Protein AF-A0A9E6E4I6-F1 (afdb_monomer)

Sequence (86 aa):
MISSLAASLFIFGLGIKIRVSRLQIGVWLLFTLILEQFVSNMALHVLVSMFIASPFLIKMENKALARQIYVLCVLVPSLTLIPRLI

Radius of gyration: 12.32 Å; Cα contacts (8 Å, |Δi|>4): 71; chains: 1; bounding box: 32×22×28 Å

Foldseek 3Di:
DVLLVLLLCLLVVLCVLLVHDPVVSVVLNVVQVVLCVVFPCLSVQLNVLSVVCSVVLNPDPPSVVSVVSSVCSSVVSSVVRVVVND

Mean predicted aligned error: 5.11 Å

pLDDT: mean 83.37, std 9.06, range [48.31, 91.44]

Structure (mmCIF, N/CA/C/O backbone):
data_AF-A0A9E6E4I6-F1
#
_entry.id   AF-A0A9E6E4I6-F1
#
loop_
_atom_site.group_PDB
_atom_site.id
_atom_site.type_symbol
_atom_site.label_atom_id
_atom_site.label_alt_id
_atom_site.label_comp_id
_atom_site.label_asym_id
_atom_site.label_entity_id
_atom_site.label_seq_id
_atom_site.pdbx_PDB_ins_code
_atom_site.Cartn_x
_atom_site.Cartn_y
_atom_site.Cartn_z
_atom_site.occupancy
_atom_site.B_iso_or_equiv
_atom_site.auth_seq_id
_atom_site.auth_comp_id
_atom_site.auth_asym_id
_atom_site.auth_atom_id
_atom_site.pdbx_PDB_model_num
ATOM 1 N N . MET A 1 1 ? 4.677 6.169 -15.749 1.00 66.25 1 MET A N 1
ATOM 2 C CA . MET A 1 1 ? 4.537 7.457 -15.024 1.00 66.25 1 MET A CA 1
ATOM 3 C C . MET A 1 1 ? 3.137 7.659 -14.439 1.00 66.25 1 MET A C 1
ATOM 5 O O . MET A 1 1 ? 3.044 7.750 -13.226 1.00 66.25 1 MET A O 1
ATOM 9 N N . ILE A 1 2 ? 2.046 7.669 -15.226 1.00 80.06 2 ILE A N 1
ATOM 10 C CA . ILE A 1 2 ? 0.672 7.855 -14.684 1.00 80.06 2 ILE A CA 1
ATOM 11 C C . ILE A 1 2 ? 0.260 6.719 -13.723 1.00 80.06 2 ILE A C 1
ATOM 13 O O . ILE A 1 2 ? -0.312 6.969 -12.665 1.00 80.06 2 ILE A O 1
ATOM 17 N N . SER A 1 3 ? 0.604 5.474 -14.057 1.00 79.62 3 SER A N 1
ATOM 18 C CA . SER A 1 3 ? 0.314 4.276 -13.253 1.00 79.62 3 SER A CA 1
ATOM 19 C C . SER A 1 3 ? 0.960 4.290 -11.863 1.00 79.62 3 SER A C 1
ATOM 21 O O . SER A 1 3 ? 0.301 3.947 -10.888 1.00 79.62 3 SER A O 1
ATOM 23 N N . SER A 1 4 ? 2.218 4.729 -11.762 1.00 82.62 4 SER A N 1
ATOM 24 C CA . SER A 1 4 ? 2.956 4.890 -10.497 1.00 82.62 4 SER A CA 1
ATOM 25 C C 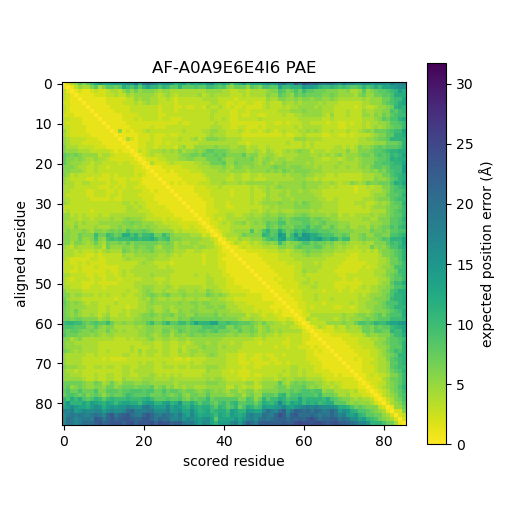. SER A 1 4 ? 2.267 5.858 -9.544 1.00 82.62 4 SER A C 1
ATOM 27 O O . SER A 1 4 ? 2.071 5.579 -8.360 1.00 82.62 4 SER A O 1
ATOM 29 N N . LEU A 1 5 ? 1.833 6.991 -10.093 1.00 85.69 5 LEU A N 1
ATOM 30 C CA . LEU A 1 5 ? 1.176 8.047 -9.341 1.00 85.69 5 LEU A CA 1
ATOM 31 C C . LEU A 1 5 ? -0.203 7.576 -8.857 1.00 85.69 5 LEU A C 1
ATOM 33 O O . LEU A 1 5 ? -0.538 7.749 -7.687 1.00 85.69 5 LEU A O 1
ATOM 37 N N . ALA A 1 6 ? -0.955 6.881 -9.716 1.00 87.19 6 ALA A N 1
ATOM 38 C CA . ALA A 1 6 ? -2.220 6.254 -9.344 1.00 87.19 6 ALA A CA 1
ATOM 39 C C . ALA A 1 6 ? -2.042 5.194 -8.244 1.00 87.19 6 ALA A C 1
ATOM 41 O O . ALA A 1 6 ? -2.764 5.229 -7.250 1.00 87.19 6 ALA A O 1
ATOM 42 N N . ALA A 1 7 ? -1.059 4.296 -8.376 1.00 87.50 7 ALA A N 1
ATOM 43 C CA . ALA A 1 7 ? -0.744 3.289 -7.362 1.00 87.50 7 ALA A CA 1
ATOM 44 C C . ALA A 1 7 ? -0.376 3.943 -6.026 1.00 87.50 7 ALA A C 1
ATOM 46 O O . ALA A 1 7 ? -0.904 3.564 -4.986 1.00 87.50 7 ALA A O 1
ATOM 47 N N . SER A 1 8 ? 0.453 4.985 -6.063 1.00 88.19 8 SER A N 1
ATOM 48 C CA . SER A 1 8 ? 0.882 5.735 -4.881 1.00 88.19 8 SER A CA 1
ATOM 49 C C . SER A 1 8 ? -0.290 6.385 -4.144 1.00 88.19 8 SER A C 1
ATOM 51 O O . SER A 1 8 ? -0.414 6.253 -2.924 1.00 88.19 8 SER A O 1
ATOM 53 N N . LEU A 1 9 ? -1.192 7.038 -4.883 1.00 90.38 9 LEU A N 1
ATOM 54 C CA . LEU A 1 9 ? -2.414 7.617 -4.322 1.00 90.38 9 LEU A CA 1
ATOM 55 C C . LEU A 1 9 ? -3.327 6.542 -3.726 1.00 90.38 9 LEU A C 1
ATOM 57 O O . LEU A 1 9 ? -3.931 6.770 -2.678 1.00 90.38 9 LEU A O 1
ATOM 61 N N . PHE A 1 10 ? -3.406 5.366 -4.353 1.00 89.50 10 PHE A N 1
ATOM 62 C CA . PHE A 1 10 ? -4.230 4.261 -3.871 1.00 89.50 10 PHE A CA 1
ATOM 63 C C . PHE A 1 10 ? -3.668 3.628 -2.595 1.00 89.50 10 PHE A C 1
ATOM 65 O O . PHE A 1 10 ? -4.410 3.451 -1.632 1.00 89.50 10 PHE A O 1
ATOM 72 N N . ILE A 1 11 ? -2.358 3.369 -2.552 1.00 89.06 11 ILE A N 1
ATOM 73 C CA . ILE A 1 11 ? -1.621 2.905 -1.367 1.00 89.06 11 ILE A CA 1
ATOM 74 C C . ILE A 1 11 ? -1.871 3.875 -0.207 1.00 89.06 11 ILE A C 1
ATOM 76 O O . ILE A 1 11 ? -2.300 3.475 0.876 1.00 89.06 11 ILE A O 1
ATOM 80 N N . PHE A 1 12 ? -1.700 5.175 -0.452 1.00 90.81 12 PHE A N 1
ATOM 81 C CA . PHE A 1 12 ? -1.908 6.199 0.564 1.00 90.81 12 PHE A CA 1
ATOM 82 C C . PHE A 1 12 ? -3.368 6.296 1.030 1.00 90.81 12 PHE A C 1
ATOM 84 O O . PHE A 1 12 ? -3.650 6.211 2.228 1.00 90.81 12 PHE A O 1
ATOM 91 N N . GLY A 1 13 ? -4.307 6.443 0.094 1.00 89.44 13 GLY A N 1
ATOM 92 C CA . GLY A 1 13 ? -5.726 6.624 0.390 1.00 89.44 13 GLY A CA 1
ATOM 93 C C . GLY A 1 13 ? -6.340 5.408 1.080 1.00 89.44 13 GLY A C 1
ATOM 94 O O . GLY A 1 13 ? -7.044 5.550 2.084 1.00 89.44 13 GLY A O 1
ATOM 95 N N . LEU A 1 14 ? -6.024 4.204 0.596 1.00 87.94 14 LEU A N 1
ATOM 96 C CA . LEU A 1 14 ? -6.473 2.963 1.214 1.00 87.94 14 LEU A CA 1
ATOM 97 C C . LEU A 1 14 ? -5.840 2.794 2.596 1.00 87.94 14 LEU A C 1
ATOM 99 O O . LEU A 1 14 ? -6.568 2.556 3.557 1.00 87.94 14 LEU A O 1
ATOM 103 N N . GLY A 1 15 ? -4.526 3.004 2.720 1.00 87.19 15 GLY A N 1
ATOM 104 C CA . GLY A 1 15 ? -3.797 2.906 3.983 1.00 87.19 15 GLY A CA 1
ATOM 105 C C . GLY A 1 15 ? -4.365 3.814 5.078 1.00 87.19 15 GLY A C 1
ATOM 106 O O . GLY A 1 15 ? -4.557 3.366 6.210 1.00 87.19 15 GLY A O 1
ATOM 107 N N . ILE A 1 16 ? -4.722 5.060 4.747 1.00 89.00 16 ILE A N 1
ATOM 108 C CA . ILE A 1 16 ? -5.406 5.966 5.685 1.00 89.00 16 ILE A CA 1
ATOM 109 C C . ILE A 1 16 ? -6.772 5.406 6.083 1.00 89.00 16 ILE A C 1
ATOM 111 O O . ILE A 1 16 ? -7.111 5.384 7.270 1.00 89.00 16 ILE A O 1
ATOM 115 N N . LYS A 1 17 ? -7.551 4.922 5.111 1.00 87.94 17 LYS A N 1
ATOM 116 C CA . LYS A 1 17 ? -8.910 4.420 5.339 1.00 87.94 17 LYS A CA 1
ATOM 117 C C . LYS A 1 17 ? -8.938 3.206 6.273 1.00 87.94 17 LYS A C 1
ATOM 119 O O . LYS A 1 17 ? -9.795 3.139 7.151 1.00 87.94 17 LYS A O 1
ATOM 124 N N . ILE A 1 18 ? -7.965 2.301 6.157 1.00 86.75 18 ILE A N 1
ATOM 125 C CA . ILE A 1 18 ? -7.813 1.137 7.052 1.00 86.75 18 ILE A CA 1
ATOM 126 C C . ILE A 1 18 ? -6.985 1.430 8.321 1.00 86.75 18 ILE A C 1
ATOM 128 O O . ILE A 1 18 ? -6.687 0.518 9.095 1.00 86.75 18 ILE A O 1
ATOM 132 N N . ARG A 1 19 ? -6.654 2.705 8.584 1.00 85.88 19 ARG A N 1
ATOM 133 C CA . ARG A 1 19 ? -5.871 3.173 9.745 1.00 85.88 19 ARG A CA 1
ATOM 134 C C . ARG A 1 19 ? -4.496 2.497 9.877 1.00 85.88 19 ARG A C 1
ATOM 136 O O . ARG A 1 19 ? -4.074 2.140 10.980 1.00 85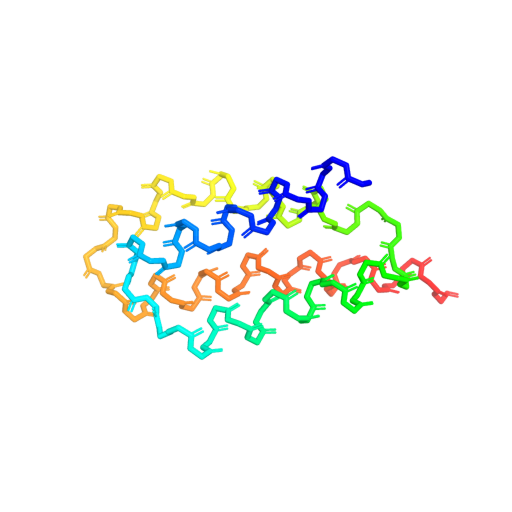.88 19 ARG A O 1
ATOM 143 N N . VAL A 1 20 ? -3.794 2.314 8.762 1.00 85.75 20 VAL A N 1
ATOM 144 C CA . VAL A 1 20 ? -2.374 1.925 8.749 1.00 85.75 20 VAL A CA 1
ATOM 145 C C . VAL A 1 20 ? -1.529 3.102 9.250 1.00 85.75 20 VAL A C 1
ATOM 147 O O . VAL A 1 20 ? -1.873 4.267 9.044 1.00 85.75 20 VAL A O 1
ATOM 150 N N . SER A 1 21 ? -0.416 2.811 9.928 1.00 88.75 21 SER A N 1
ATOM 151 C CA . SER A 1 21 ? 0.509 3.854 10.381 1.00 88.75 21 SER A CA 1
ATOM 152 C C . SER A 1 21 ? 1.104 4.611 9.192 1.00 88.75 21 SER A C 1
ATOM 154 O O . SER A 1 21 ? 1.525 3.998 8.211 1.00 88.75 21 SER A O 1
ATOM 156 N N . ARG A 1 22 ? 1.214 5.941 9.299 1.00 86.12 22 ARG A N 1
ATOM 157 C CA . ARG A 1 22 ? 1.804 6.792 8.248 1.00 86.12 22 ARG A CA 1
ATOM 158 C C . ARG A 1 22 ? 3.226 6.356 7.880 1.00 86.12 22 ARG A C 1
ATOM 160 O O . ARG A 1 22 ? 3.578 6.384 6.707 1.00 86.12 22 ARG A O 1
ATOM 167 N N . LEU A 1 23 ? 3.998 5.883 8.862 1.00 87.62 23 LEU A N 1
ATOM 168 C CA . LEU A 1 23 ? 5.330 5.310 8.641 1.00 87.62 23 LEU A CA 1
ATOM 169 C C . LEU A 1 23 ? 5.271 4.063 7.754 1.00 87.62 23 LEU A C 1
ATOM 171 O O . LEU A 1 23 ? 6.025 3.962 6.795 1.00 87.62 23 LEU A O 1
ATOM 175 N N . GLN A 1 24 ? 4.343 3.142 8.026 1.00 85.94 24 GLN A N 1
ATOM 176 C CA . GLN A 1 24 ? 4.182 1.934 7.212 1.00 85.94 24 GLN A CA 1
ATOM 177 C C . GLN A 1 24 ? 3.761 2.278 5.781 1.00 85.94 24 GLN A C 1
ATOM 179 O O . GLN A 1 24 ? 4.312 1.720 4.841 1.00 85.94 24 GLN A O 1
ATOM 184 N N . ILE A 1 25 ? 2.833 3.222 5.603 1.00 88.56 25 ILE A N 1
ATOM 185 C CA . ILE A 1 25 ? 2.422 3.692 4.271 1.00 88.56 25 ILE A CA 1
ATOM 186 C C . ILE A 1 25 ? 3.626 4.264 3.510 1.00 88.56 25 ILE A C 1
ATOM 188 O O . ILE A 1 25 ? 3.838 3.905 2.355 1.00 88.56 25 ILE A O 1
ATOM 192 N N . GLY A 1 26 ? 4.435 5.102 4.168 1.00 88.69 26 GLY A N 1
ATOM 193 C CA . GLY A 1 26 ? 5.649 5.675 3.584 1.00 88.69 26 GLY A CA 1
ATOM 194 C C . GLY A 1 26 ? 6.671 4.615 3.169 1.00 88.69 26 GLY A C 1
ATOM 195 O O . GLY A 1 26 ? 7.201 4.687 2.065 1.00 88.69 26 GLY A O 1
ATOM 196 N N . VAL A 1 27 ? 6.893 3.594 4.004 1.00 91.44 27 VAL A N 1
ATOM 197 C CA . VAL A 1 27 ? 7.788 2.470 3.680 1.00 91.44 27 VAL A CA 1
ATOM 198 C C . VAL A 1 27 ? 7.298 1.713 2.443 1.00 91.44 27 VAL A C 1
ATOM 200 O O . VAL A 1 27 ? 8.093 1.458 1.543 1.00 91.44 27 VAL A O 1
ATOM 203 N N . TRP A 1 28 ? 6.000 1.401 2.347 1.00 88.25 28 TRP A N 1
ATOM 204 C CA . TRP A 1 28 ? 5.448 0.695 1.181 1.00 88.25 28 TRP A CA 1
ATOM 205 C C . TRP A 1 28 ? 5.467 1.534 -0.096 1.00 88.25 28 TRP A C 1
ATOM 207 O O . TRP A 1 28 ? 5.733 0.996 -1.170 1.00 88.25 28 TRP A O 1
ATOM 217 N N . LEU A 1 29 ? 5.235 2.843 0.008 1.00 88.44 29 LEU A N 1
ATOM 218 C CA . LEU A 1 29 ? 5.400 3.781 -1.105 1.00 88.44 29 LEU A CA 1
ATOM 219 C C . LEU A 1 29 ? 6.837 3.775 -1.624 1.00 88.44 29 LEU A C 1
ATOM 221 O O . LEU A 1 29 ? 7.057 3.564 -2.814 1.00 88.44 29 LEU A O 1
ATOM 225 N N . LEU A 1 30 ? 7.809 3.951 -0.726 1.00 89.38 30 LEU A N 1
ATOM 226 C CA . LEU A 1 30 ? 9.224 3.967 -1.086 1.00 89.38 30 LEU A CA 1
ATOM 227 C C . LEU A 1 30 ? 9.649 2.632 -1.709 1.00 89.38 30 LEU A C 1
ATOM 229 O O . LEU A 1 30 ? 10.302 2.612 -2.746 1.00 89.38 30 LEU A O 1
ATOM 233 N N . PHE A 1 31 ? 9.213 1.518 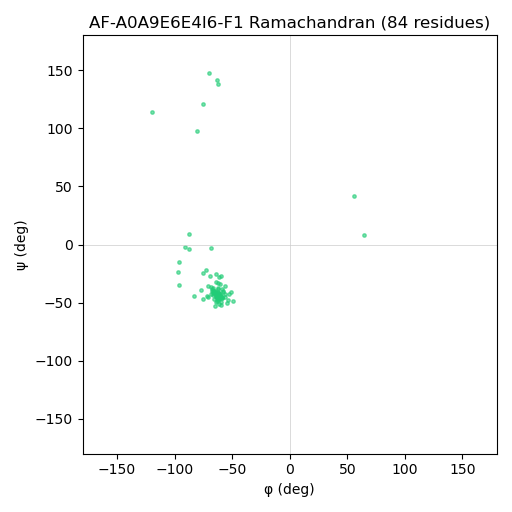-1.118 1.00 86.38 31 PHE A N 1
ATOM 234 C CA . PHE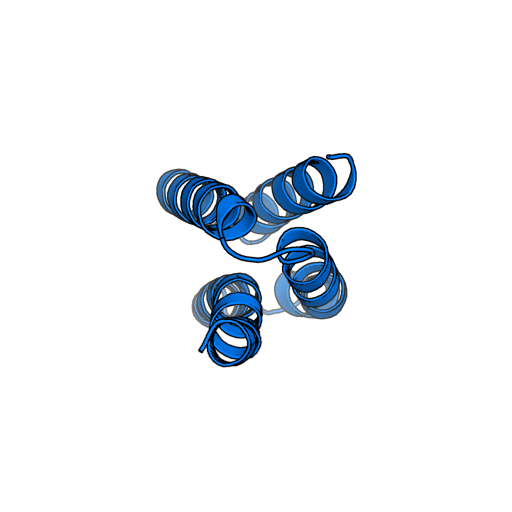 A 1 31 ? 9.457 0.173 -1.633 1.00 86.38 31 PHE A CA 1
ATOM 235 C C . PHE A 1 31 ? 8.907 -0.015 -3.052 1.00 86.38 31 PHE A C 1
ATOM 237 O O . PHE A 1 31 ? 9.614 -0.519 -3.921 1.00 86.38 31 PHE A O 1
ATOM 244 N N . THR A 1 32 ? 7.674 0.433 -3.307 1.00 84.25 32 THR A N 1
ATOM 245 C CA . THR A 1 32 ? 7.038 0.325 -4.630 1.00 84.25 32 THR A CA 1
ATOM 246 C C . THR A 1 32 ? 7.777 1.169 -5.671 1.00 84.25 32 THR A C 1
ATOM 248 O O . THR A 1 32 ? 8.006 0.695 -6.780 1.00 84.25 32 THR A O 1
ATOM 251 N N . LEU A 1 33 ? 8.203 2.384 -5.304 1.00 84.69 33 LEU A N 1
ATOM 252 C CA . LEU A 1 33 ? 8.965 3.282 -6.180 1.00 84.69 33 LEU A CA 1
ATOM 253 C C . LEU A 1 33 ? 10.357 2.738 -6.518 1.00 84.69 33 LEU A C 1
ATOM 255 O O . LEU A 1 33 ? 10.783 2.827 -7.666 1.00 84.69 33 LEU A O 1
ATOM 259 N N . ILE A 1 34 ? 11.057 2.160 -5.537 1.00 85.62 34 ILE A N 1
ATOM 260 C CA . ILE A 1 34 ? 12.359 1.522 -5.765 1.00 85.62 34 ILE A CA 1
ATOM 261 C C . ILE A 1 34 ? 12.186 0.329 -6.708 1.00 85.62 34 ILE A C 1
ATOM 263 O O . ILE A 1 34 ? 12.901 0.226 -7.698 1.00 85.62 34 ILE A O 1
ATOM 267 N N . LEU A 1 35 ? 11.212 -0.547 -6.446 1.00 81.44 35 LEU A N 1
ATOM 268 C CA . LEU A 1 35 ? 10.967 -1.732 -7.275 1.00 81.44 35 LEU A CA 1
ATOM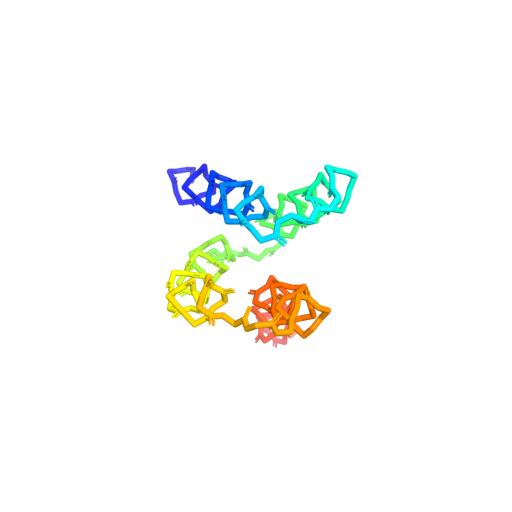 269 C C . LEU A 1 35 ? 10.531 -1.408 -8.702 1.00 81.44 35 LEU A C 1
ATOM 271 O O . LEU A 1 35 ? 10.880 -2.148 -9.618 1.00 81.44 35 LEU A O 1
ATOM 275 N N . GLU A 1 36 ? 9.805 -0.311 -8.910 1.00 82.00 36 GLU A N 1
ATOM 276 C CA . GLU A 1 36 ? 9.421 0.137 -10.250 1.00 82.00 36 GLU A CA 1
ATOM 277 C C . GLU A 1 36 ? 10.639 0.434 -11.144 1.00 82.00 36 GLU A C 1
ATOM 279 O O . GLU A 1 36 ? 10.544 0.268 -12.358 1.00 82.00 36 GLU A O 1
ATOM 284 N N . GLN A 1 37 ? 11.798 0.797 -10.575 1.00 80.06 37 GLN A N 1
ATOM 285 C CA . GLN A 1 37 ? 13.031 0.983 -11.356 1.00 80.06 37 GLN A CA 1
ATOM 286 C C . GLN A 1 37 ? 13.601 -0.330 -11.903 1.00 80.06 37 GLN A C 1
ATOM 288 O O . GLN A 1 37 ? 14.278 -0.321 -12.928 1.00 80.06 37 GLN A O 1
ATOM 293 N N . PHE A 1 38 ? 13.330 -1.452 -11.234 1.00 78.00 38 PHE A N 1
ATOM 294 C CA . PHE A 1 38 ? 13.846 -2.765 -11.619 1.00 78.00 38 PHE A CA 1
ATOM 295 C C . PHE A 1 38 ? 12.841 -3.553 -12.458 1.00 78.00 38 PHE A C 1
ATOM 297 O O . PHE A 1 38 ? 13.234 -4.277 -13.365 1.00 78.00 38 PHE A O 1
ATOM 304 N N . VAL A 1 39 ? 11.544 -3.409 -12.178 1.00 75.31 39 VAL A N 1
ATOM 305 C CA . VAL A 1 39 ? 10.478 -4.215 -12.779 1.00 75.31 39 VAL A CA 1
ATOM 306 C C . VAL A 1 39 ? 9.500 -3.318 -13.533 1.00 75.31 39 VAL A C 1
ATOM 308 O O . VAL A 1 39 ? 8.733 -2.548 -12.950 1.00 75.31 39 VAL A O 1
ATOM 311 N N . SER A 1 40 ? 9.461 -3.472 -14.857 1.00 74.88 40 SER A N 1
ATOM 312 C CA . SER A 1 40 ? 8.474 -2.783 -15.694 1.00 74.88 40 SER A CA 1
ATOM 313 C C . SER A 1 40 ? 7.044 -3.218 -15.345 1.00 74.88 40 SER A C 1
ATOM 315 O O . SER A 1 40 ? 6.781 -4.391 -15.094 1.00 74.88 40 SER A O 1
ATOM 317 N N . ASN A 1 41 ? 6.099 -2.272 -15.360 1.00 78.69 41 ASN A N 1
ATOM 318 C CA . ASN A 1 41 ? 4.668 -2.471 -15.057 1.00 78.69 41 ASN A CA 1
ATOM 319 C C . ASN A 1 41 ? 4.327 -2.893 -13.617 1.00 78.69 41 ASN A C 1
ATOM 321 O O . ASN A 1 41 ? 3.160 -3.128 -13.305 1.00 78.69 41 ASN A O 1
ATOM 325 N N . MET A 1 42 ? 5.304 -2.896 -12.714 1.00 81.94 42 MET A N 1
ATOM 326 C CA . MET A 1 42 ? 5.130 -3.182 -11.291 1.00 81.94 42 MET A CA 1
ATOM 327 C C . MET A 1 42 ? 3.985 -2.378 -10.648 1.00 81.94 42 MET A C 1
ATOM 329 O O . MET A 1 42 ? 3.088 -2.936 -10.011 1.00 81.94 42 MET A O 1
ATOM 333 N N . ALA A 1 43 ? 3.963 -1.065 -10.890 1.00 82.25 43 ALA A N 1
ATOM 334 C CA . ALA A 1 43 ? 2.942 -0.167 -10.360 1.00 82.25 43 ALA A CA 1
ATOM 335 C C . ALA A 1 43 ? 1.517 -0.529 -10.815 1.00 82.25 43 ALA A C 1
ATOM 337 O O . ALA A 1 43 ? 0.573 -0.372 -10.046 1.00 82.25 43 ALA A O 1
ATOM 338 N N . LEU A 1 44 ? 1.347 -1.046 -12.039 1.00 85.94 44 LEU A N 1
ATOM 339 C CA . LEU A 1 44 ? 0.040 -1.495 -12.528 1.00 85.94 44 LEU A CA 1
ATOM 340 C C . LEU A 1 44 ? -0.451 -2.719 -11.757 1.00 85.94 44 LEU A C 1
ATOM 342 O O . LEU A 1 44 ? -1.614 -2.763 -11.369 1.00 85.94 44 LEU A O 1
ATOM 346 N N . HIS A 1 45 ? 0.423 -3.689 -11.493 1.00 86.81 45 HIS A N 1
ATOM 347 C CA . HIS A 1 45 ? 0.036 -4.887 -10.751 1.00 86.81 45 HIS A CA 1
ATOM 348 C C . HIS A 1 45 ? -0.320 -4.577 -9.294 1.00 86.81 45 HIS A C 1
ATOM 350 O O . HIS A 1 45 ? -1.315 -5.099 -8.793 1.00 86.81 45 HIS A O 1
ATOM 356 N N . VAL A 1 46 ? 0.435 -3.685 -8.641 1.00 86.62 46 VAL A N 1
ATOM 357 C CA . VAL A 1 46 ? 0.120 -3.203 -7.284 1.00 86.62 46 VAL A CA 1
ATOM 358 C C . VAL A 1 46 ? -1.187 -2.406 -7.264 1.00 86.62 46 VAL A C 1
ATOM 360 O O . VAL A 1 46 ? -2.001 -2.559 -6.354 1.00 86.62 46 VAL A O 1
ATOM 363 N N . LEU A 1 47 ? -1.432 -1.577 -8.281 1.00 88.56 47 LEU A N 1
ATOM 364 C CA . LEU A 1 47 ? -2.687 -0.840 -8.401 1.00 88.56 47 LEU A CA 1
ATOM 365 C C . LEU A 1 47 ? -3.878 -1.793 -8.553 1.00 88.56 47 LEU A C 1
ATOM 367 O O . LEU A 1 47 ? -4.870 -1.640 -7.847 1.00 88.56 47 LEU A O 1
ATOM 371 N N . VAL A 1 48 ? -3.782 -2.784 -9.442 1.00 89.12 48 VAL A N 1
ATOM 372 C CA . VAL A 1 48 ? -4.860 -3.753 -9.692 1.00 89.12 48 VAL A CA 1
ATOM 373 C C . VAL A 1 48 ? -5.135 -4.605 -8.453 1.00 89.12 48 VAL A C 1
ATOM 375 O O . VAL A 1 48 ? -6.296 -4.758 -8.071 1.00 89.12 48 VAL A O 1
ATOM 378 N N . SER A 1 49 ? -4.097 -5.116 -7.784 1.00 89.50 49 SER A N 1
ATOM 379 C CA . SER A 1 49 ? -4.263 -5.919 -6.567 1.00 89.50 49 SER A CA 1
ATOM 380 C C . SE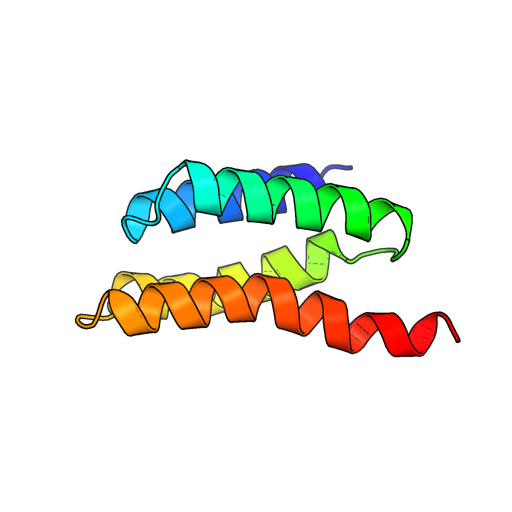R A 1 49 ? -4.948 -5.119 -5.456 1.00 89.50 49 SER A C 1
ATOM 382 O O . SER A 1 49 ? -5.897 -5.606 -4.839 1.00 89.50 49 SER A O 1
ATOM 384 N N . MET A 1 50 ? -4.526 -3.869 -5.234 1.00 88.44 50 MET A N 1
ATOM 385 C CA . MET A 1 50 ? -5.147 -2.994 -4.245 1.00 88.44 50 MET A CA 1
ATOM 386 C C . MET A 1 50 ? -6.564 -2.595 -4.624 1.00 88.44 50 MET A C 1
ATOM 388 O O . MET A 1 50 ? -7.428 -2.545 -3.751 1.00 88.44 50 MET A O 1
ATOM 392 N N . PHE A 1 51 ? -6.822 -2.317 -5.900 1.00 89.44 51 PHE A N 1
ATOM 393 C CA . PHE A 1 51 ? -8.148 -1.943 -6.370 1.00 89.44 51 PHE A CA 1
ATOM 394 C C . PHE A 1 51 ? -9.159 -3.055 -6.076 1.00 89.44 51 PHE A C 1
ATOM 396 O O . PHE A 1 51 ? -10.181 -2.803 -5.434 1.00 89.44 51 PHE A O 1
ATOM 403 N N . ILE A 1 52 ? -8.816 -4.294 -6.441 1.00 90.44 52 ILE A N 1
ATOM 404 C CA . ILE A 1 52 ? -9.638 -5.485 -6.198 1.00 90.44 52 ILE A CA 1
ATOM 405 C C . ILE A 1 52 ? -9.795 -5.754 -4.696 1.00 90.44 52 ILE A C 1
ATOM 407 O O . ILE A 1 52 ? -10.893 -6.069 -4.245 1.00 90.44 52 ILE A O 1
ATOM 411 N N . ALA A 1 53 ? -8.730 -5.607 -3.903 1.00 88.75 53 ALA A N 1
ATOM 412 C CA . ALA A 1 53 ? -8.779 -5.867 -2.465 1.00 88.75 53 ALA A CA 1
ATOM 413 C C . ALA A 1 53 ? -9.496 -4.766 -1.662 1.00 88.75 53 ALA A C 1
ATOM 415 O O . ALA A 1 53 ? -10.024 -5.034 -0.581 1.00 88.75 53 ALA A O 1
ATOM 416 N N . SER A 1 54 ? -9.545 -3.532 -2.171 1.00 89.31 54 SER A N 1
ATOM 417 C CA . SER A 1 54 ? -10.073 -2.373 -1.448 1.00 89.31 54 SER A CA 1
ATOM 418 C C . SER A 1 54 ? -11.492 -2.541 -0.879 1.00 89.31 54 SER A C 1
ATOM 420 O O . SER A 1 54 ? -11.653 -2.265 0.314 1.00 89.31 54 SER A O 1
ATOM 422 N N . PRO A 1 55 ? -12.520 -3.026 -1.614 1.00 88.94 55 PRO A N 1
ATOM 423 C CA . PRO A 1 55 ? -13.862 -3.185 -1.050 1.00 88.94 55 PRO A CA 1
ATOM 424 C C . PRO A 1 55 ? -13.906 -4.177 0.118 1.00 88.94 55 PRO A C 1
ATOM 426 O O . PRO A 1 55 ? -14.683 -3.978 1.053 1.00 88.94 55 PRO A O 1
ATOM 429 N N . PHE A 1 56 ? -13.063 -5.211 0.090 1.00 89.06 56 PHE A N 1
ATOM 430 C CA . PHE A 1 56 ? -12.975 -6.217 1.148 1.00 89.06 56 PHE A CA 1
ATOM 431 C C . PHE A 1 56 ? -12.241 -5.669 2.370 1.00 89.06 56 PHE A C 1
ATOM 433 O O . PHE A 1 56 ? -12.741 -5.767 3.487 1.00 89.06 56 PHE A O 1
ATOM 440 N N . LEU A 1 57 ? -11.101 -5.010 2.147 1.00 87.50 57 LEU A N 1
ATOM 441 C CA . LEU A 1 57 ? -10.281 -4.391 3.189 1.00 87.50 57 LEU A CA 1
ATOM 442 C C . LEU A 1 57 ? -11.046 -3.332 3.988 1.00 87.50 57 LEU A C 1
ATOM 444 O O . LEU A 1 57 ? -10.883 -3.233 5.201 1.00 87.50 57 LEU A O 1
ATOM 448 N N . ILE A 1 58 ? -11.896 -2.552 3.317 1.00 87.50 58 ILE A N 1
ATOM 449 C CA . ILE A 1 58 ? -12.698 -1.498 3.953 1.00 87.50 58 ILE A CA 1
ATOM 450 C C . ILE A 1 58 ? -13.812 -2.082 4.832 1.00 87.50 58 ILE A C 1
ATOM 452 O O . ILE A 1 58 ? -14.136 -1.496 5.862 1.00 87.50 58 ILE A O 1
ATOM 456 N N . LYS A 1 59 ? -14.411 -3.207 4.427 1.00 88.56 59 LYS A N 1
ATOM 457 C CA . LYS A 1 59 ? -15.516 -3.856 5.153 1.00 88.56 59 LYS A CA 1
ATOM 458 C C . LYS A 1 59 ? -15.043 -4.840 6.227 1.00 88.56 59 LYS A C 1
ATOM 460 O O . LYS A 1 59 ? -15.868 -5.404 6.936 1.00 88.56 59 LYS A O 1
ATOM 465 N N . MET A 1 60 ? -13.738 -5.064 6.344 1.00 87.38 60 MET A N 1
ATOM 466 C CA . MET A 1 60 ? -13.177 -6.047 7.261 1.00 87.38 60 MET A CA 1
ATOM 467 C C . MET A 1 60 ? -13.213 -5.533 8.709 1.00 87.38 60 MET A C 1
ATOM 469 O O . MET A 1 60 ? -12.605 -4.512 9.030 1.00 87.38 60 MET A O 1
ATOM 473 N N . GLU A 1 61 ? -13.886 -6.261 9.603 1.00 84.75 61 GLU A N 1
ATOM 474 C CA . GLU A 1 61 ? -13.952 -5.899 11.029 1.00 84.75 61 GLU A CA 1
ATOM 475 C C . GLU A 1 61 ? -12.588 -6.046 11.719 1.00 84.75 61 GLU A C 1
ATOM 477 O O . GLU A 1 61 ? -12.178 -5.205 12.526 1.00 84.75 61 GLU A O 1
ATOM 482 N N . ASN A 1 62 ? -11.837 -7.091 11.355 1.00 89.00 62 ASN A N 1
ATOM 483 C CA . ASN A 1 62 ? -10.505 -7.322 11.892 1.00 89.00 62 ASN A CA 1
ATOM 484 C C . ASN A 1 62 ? -9.462 -6.444 11.183 1.00 89.00 62 ASN A C 1
ATOM 486 O O . ASN A 1 62 ? -8.909 -6.782 10.133 1.00 89.00 62 ASN A O 1
ATOM 490 N N . LYS A 1 63 ? -9.137 -5.322 11.826 1.00 82.62 63 LYS A N 1
ATOM 491 C CA . LYS A 1 63 ? -8.158 -4.348 11.327 1.00 82.62 63 LYS A CA 1
ATOM 492 C C . LYS A 1 63 ? -6.734 -4.897 11.234 1.00 82.62 63 LYS A C 1
ATOM 494 O O . LYS A 1 63 ? -5.954 -4.371 10.448 1.00 82.62 63 LYS A O 1
ATOM 499 N N . ALA A 1 64 ? -6.364 -5.905 12.026 1.00 85.50 64 ALA A N 1
ATOM 500 C CA . ALA A 1 64 ? -5.028 -6.497 11.952 1.00 85.50 64 ALA A CA 1
ATOM 501 C C . ALA A 1 64 ? -4.867 -7.320 10.665 1.00 85.50 64 ALA A C 1
ATOM 503 O O . ALA A 1 64 ? -3.888 -7.136 9.940 1.00 85.50 64 ALA A O 1
ATOM 504 N N . LEU A 1 65 ? -5.875 -8.133 10.331 1.00 86.12 65 LEU A N 1
ATOM 505 C CA . LEU A 1 65 ? -5.930 -8.875 9.068 1.00 86.12 65 LEU A CA 1
ATOM 506 C C . LEU A 1 65 ? -5.979 -7.934 7.860 1.00 86.12 65 LEU A C 1
ATOM 508 O O . LEU A 1 65 ? -5.246 -8.141 6.897 1.00 86.12 65 LEU A O 1
ATOM 512 N N . ALA A 1 66 ? -6.759 -6.851 7.933 1.00 85.88 66 ALA A N 1
ATOM 513 C CA . ALA A 1 66 ? -6.806 -5.857 6.861 1.00 85.88 66 ALA A CA 1
ATOM 514 C C . ALA A 1 66 ? -5.421 -5.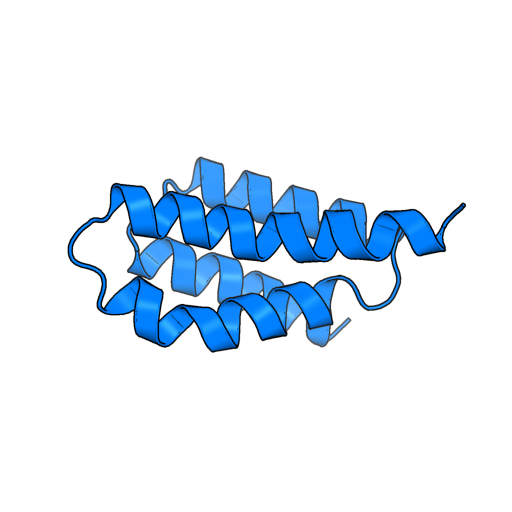244 6.574 1.00 85.88 66 ALA A C 1
ATOM 516 O O . ALA A 1 66 ? -5.043 -5.071 5.417 1.00 85.88 66 ALA A O 1
ATOM 517 N N . ARG A 1 67 ? -4.614 -4.969 7.610 1.00 86.44 67 ARG A N 1
ATOM 518 C CA . ARG A 1 67 ? -3.230 -4.497 7.418 1.00 86.44 67 ARG A CA 1
ATOM 519 C C . ARG A 1 67 ? -2.341 -5.555 6.776 1.00 86.44 67 ARG A C 1
ATOM 521 O O . ARG A 1 67 ? -1.549 -5.215 5.905 1.00 86.44 67 ARG A O 1
ATOM 528 N N . GLN A 1 68 ? -2.458 -6.815 7.190 1.00 88.06 68 GLN A N 1
ATOM 529 C CA . GLN A 1 68 ? -1.672 -7.904 6.604 1.00 88.06 68 GLN A CA 1
ATOM 530 C C . GLN A 1 68 ? -2.001 -8.094 5.122 1.00 88.06 68 GLN A C 1
ATOM 532 O O . GLN A 1 68 ? -1.091 -8.172 4.305 1.00 88.06 68 GLN A O 1
ATOM 537 N N . ILE A 1 69 ? -3.286 -8.087 4.763 1.00 88.06 69 ILE A N 1
ATOM 538 C CA . ILE A 1 69 ? -3.730 -8.204 3.370 1.00 88.06 69 ILE A CA 1
ATOM 539 C C . ILE A 1 69 ? -3.289 -6.981 2.560 1.00 88.06 69 ILE A C 1
ATOM 541 O O . ILE A 1 69 ? -2.803 -7.142 1.447 1.00 88.06 69 ILE A O 1
ATOM 545 N N . TYR A 1 70 ? -3.368 -5.773 3.125 1.00 87.81 70 TYR A N 1
ATOM 546 C CA . TYR A 1 70 ? -2.842 -4.562 2.491 1.00 87.81 70 TYR A CA 1
ATOM 547 C C . TYR A 1 70 ? -1.352 -4.690 2.144 1.00 87.81 70 TYR A C 1
ATOM 549 O O . TYR A 1 70 ? -0.951 -4.362 1.030 1.00 87.81 70 TYR A O 1
ATOM 557 N N . VAL A 1 71 ? -0.540 -5.208 3.072 1.00 88.44 71 VAL A N 1
ATOM 558 C CA . VAL A 1 71 ? 0.880 -5.495 2.823 1.00 88.44 71 VAL A CA 1
ATOM 559 C C . VAL A 1 71 ? 1.028 -6.536 1.719 1.00 88.44 71 VAL A C 1
ATOM 561 O O . VAL A 1 71 ? 1.801 -6.337 0.785 1.00 88.44 71 VAL A O 1
ATOM 564 N N . LEU A 1 72 ? 0.250 -7.616 1.789 1.00 87.19 72 LEU A N 1
ATOM 565 C CA . LEU A 1 72 ? 0.267 -8.691 0.802 1.00 87.19 72 LEU A CA 1
ATOM 566 C C . LEU A 1 72 ? -0.034 -8.174 -0.613 1.00 87.19 72 LEU A C 1
ATOM 568 O O . LEU A 1 72 ? 0.633 -8.573 -1.563 1.00 87.19 72 LEU A O 1
ATOM 572 N N . CYS A 1 73 ? -0.986 -7.247 -0.754 1.00 86.94 73 CYS A N 1
ATOM 573 C CA . CYS A 1 73 ? -1.336 -6.630 -2.032 1.00 86.94 73 CYS A CA 1
ATOM 574 C C . CYS A 1 73 ? -0.173 -5.853 -2.659 1.00 86.94 73 CYS A C 1
ATOM 576 O O . CYS A 1 73 ? -0.122 -5.763 -3.882 1.00 86.94 73 CYS A O 1
ATOM 578 N N . VAL A 1 74 ? 0.753 -5.317 -1.860 1.00 84.94 74 VAL A N 1
ATOM 579 C CA 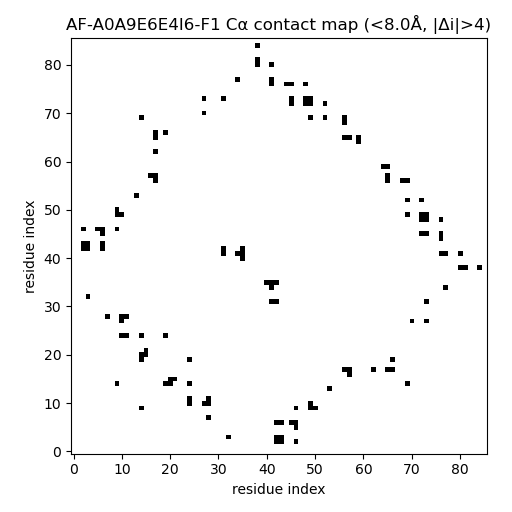. VAL A 1 74 ? 1.975 -4.674 -2.370 1.00 84.94 74 VAL A CA 1
ATOM 580 C C . VAL A 1 74 ? 3.052 -5.714 -2.665 1.00 84.94 74 VAL A C 1
ATOM 582 O O . VAL A 1 74 ? 3.684 -5.658 -3.712 1.00 84.94 74 VAL A O 1
ATOM 585 N N . LEU A 1 75 ? 3.244 -6.675 -1.759 1.00 85.88 75 LEU A N 1
ATOM 586 C CA . LEU A 1 75 ? 4.376 -7.608 -1.756 1.00 85.88 75 LEU A CA 1
ATOM 587 C C . LEU A 1 75 ? 4.253 -8.734 -2.791 1.00 85.88 75 LEU A C 1
ATOM 589 O O . LEU A 1 75 ? 5.242 -9.120 -3.410 1.00 85.88 75 LEU A O 1
ATOM 593 N N . VAL A 1 76 ? 3.046 -9.274 -2.982 1.00 84.06 76 VAL A N 1
ATOM 594 C CA . VAL A 1 76 ? 2.795 -10.406 -3.890 1.00 84.06 76 VAL A CA 1
ATOM 595 C C . VAL A 1 76 ? 3.083 -10.038 -5.344 1.00 84.06 76 VAL A C 1
ATOM 597 O O . VAL A 1 76 ? 3.850 -10.768 -5.976 1.00 84.06 76 VAL A O 1
ATOM 600 N N . PRO A 1 77 ? 2.577 -8.908 -5.880 1.00 80.31 77 PRO A N 1
ATOM 601 C CA . PRO A 1 77 ? 2.985 -8.435 -7.198 1.00 80.31 77 PRO A CA 1
ATOM 602 C C . PRO A 1 77 ? 4.505 -8.364 -7.352 1.00 80.31 77 PRO A C 1
ATOM 604 O O . PRO A 1 77 ? 5.026 -8.825 -8.365 1.00 80.31 77 PRO A O 1
ATOM 607 N N . SER A 1 78 ? 5.218 -7.896 -6.320 1.00 72.56 78 SER A N 1
ATOM 608 C CA . SER A 1 78 ? 6.681 -7.784 -6.333 1.00 72.56 78 SER A CA 1
ATOM 609 C C . SER A 1 78 ? 7.345 -9.135 -6.505 1.00 72.56 78 SER A C 1
ATOM 611 O O . SER A 1 78 ? 8.171 -9.314 -7.393 1.00 72.56 78 SER A O 1
ATOM 613 N N . LEU A 1 79 ? 6.949 -10.107 -5.685 1.00 73.62 79 LEU A N 1
ATOM 614 C CA . LEU A 1 79 ? 7.529 -11.447 -5.692 1.00 73.62 79 LEU A CA 1
ATOM 615 C C . LEU A 1 79 ? 7.223 -12.211 -6.980 1.00 73.62 79 LEU A C 1
ATOM 617 O O . LEU A 1 79 ? 8.082 -12.929 -7.476 1.00 73.62 79 LEU A O 1
ATOM 621 N N . THR A 1 80 ? 6.024 -12.045 -7.541 1.00 70.00 80 THR A N 1
ATOM 622 C CA . THR A 1 80 ? 5.617 -12.757 -8.766 1.00 70.00 80 THR A CA 1
ATOM 623 C C . THR A 1 80 ? 6.299 -12.248 -10.035 1.00 70.00 80 THR A C 1
ATOM 625 O O . THR A 1 80 ? 6.378 -12.985 -11.016 1.00 70.00 80 THR A O 1
ATOM 628 N N . LEU A 1 81 ? 6.809 -11.012 -10.030 1.00 65.50 81 LEU A N 1
ATOM 629 C CA . LEU A 1 81 ? 7.471 -10.409 -11.190 1.00 65.50 81 LEU A CA 1
ATOM 630 C C . LEU A 1 81 ? 9.002 -10.520 -11.146 1.00 65.50 81 LEU A C 1
ATOM 632 O O . LEU A 1 81 ? 9.627 -10.532 -12.203 1.00 65.50 81 LEU A O 1
ATOM 636 N N . ILE A 1 82 ? 9.601 -10.674 -9.960 1.00 61.75 82 ILE A N 1
ATOM 637 C CA . ILE A 1 82 ? 11.039 -10.948 -9.786 1.00 61.75 82 ILE A CA 1
ATOM 638 C C . ILE A 1 82 ? 11.552 -12.158 -10.600 1.00 61.75 82 ILE A C 1
ATOM 640 O O . ILE A 1 82 ? 12.606 -12.017 -11.218 1.00 61.75 82 ILE A O 1
ATOM 644 N N . PRO A 1 83 ? 10.859 -13.314 -10.703 1.00 56.59 83 PRO A N 1
ATOM 645 C CA . PRO A 1 83 ? 11.361 -14.444 -11.490 1.00 56.59 83 PRO A CA 1
ATOM 646 C C . PRO A 1 83 ? 11.380 -14.203 -13.008 1.00 56.59 83 PRO A C 1
ATOM 648 O O . PRO A 1 83 ? 11.821 -15.079 -13.735 1.00 56.59 83 PRO A O 1
ATOM 651 N N . ARG A 1 84 ? 10.907 -13.051 -13.510 1.00 52.97 84 ARG A N 1
ATOM 652 C CA . ARG A 1 84 ? 11.050 -12.672 -14.929 1.00 52.97 84 ARG A CA 1
ATOM 653 C C . ARG A 1 84 ? 12.318 -11.863 -15.226 1.00 52.97 84 ARG A C 1
ATOM 655 O O . ARG A 1 84 ? 12.519 -11.486 -16.376 1.00 52.97 84 ARG A O 1
ATOM 662 N N . LEU A 1 85 ? 13.121 -11.549 -14.205 1.00 49.16 85 LEU A N 1
ATOM 663 C CA . LEU A 1 85 ? 14.392 -10.827 -14.341 1.00 49.16 85 LEU A CA 1
ATOM 664 C C . LEU A 1 85 ? 15.626 -11.742 -14.395 1.00 49.16 85 LEU A C 1
ATOM 666 O O . LEU A 1 85 ? 16.702 -11.256 -14.737 1.00 49.16 85 LEU A O 1
ATOM 670 N N . ILE A 1 86 ? 15.475 -13.014 -14.018 1.00 48.31 86 ILE A N 1
ATOM 671 C CA . ILE A 1 86 ? 16.507 -14.065 -14.054 1.00 48.31 86 ILE A CA 1
ATOM 672 C C . ILE A 1 86 ? 16.242 -14.932 -15.282 1.00 48.31 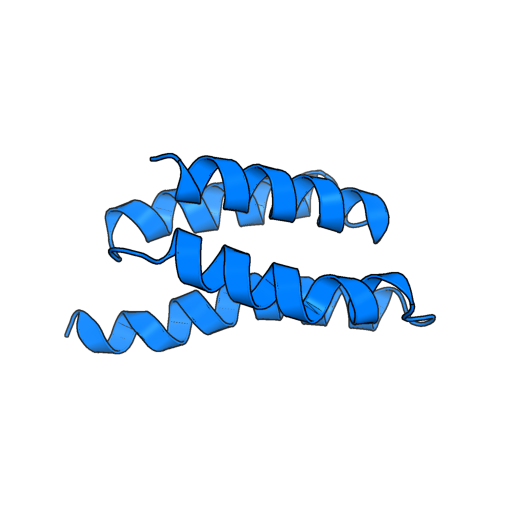86 ILE A C 1
ATOM 674 O O . ILE A 1 86 ? 17.223 -15.273 -15.975 1.00 48.31 86 ILE A O 1
#

Solvent-accessible surface area (backbone atoms only — not comparable to full-atom values): 4747 Å² total; per-residue (Å²): 111,72,50,47,54,53,23,46,52,46,52,47,55,49,32,56,73,60,66,51,56,70,68,58,45,50,51,53,47,52,51,51,59,58,46,42,76,79,35,84,67,43,34,48,48,30,33,50,41,39,60,69,44,41,70,56,43,71,70,43,83,56,53,68,58,34,52,52,51,55,49,44,31,53,48,49,49,52,62,71,52,54,75,77,78,115

Secondary structure (DSSP, 8-state):
-HHHHHHHHHHHHHHHHTT--HHHHHHHHHHHHHHHHHSTTHHHHHHHHHHHHHHHHHH-S-HHHHHHHHHHHHHHHHHHHGGG--